Protein AF-H2XNU7-F1 (afdb_monomer)

Mean predicted aligned error: 15.2 Å

Foldseek 3Di:
DPPLQDDDADWDWDADPNDIDIKTDFQFAQAPVPRHGDGAQDWGWDDDPQFTWTWGIHDTPRDTHDTDTDCDPPRPFLWAQDPVVRDTHGAQDWDWDQPAQQAIWIWHQHPVSDIDIDHDDHDDDD

Secondary structure (DSSP, 8-state):
--GGG-----EEEEEETTEEEEEESSPPEE-TTT--EE-TT-EEEEEETTEEEEEEE--STT-EEEEEE---TT----EEEETTTTEEEETT-EEEEE-GGG-EEEEEE-TTS-EEEEEEE-----

Organism: Ciona intestinalis (NCBI:txid7719)

Structure (mmCIF, N/CA/C/O backbone):
data_AF-H2XNU7-F1
#
_entry.id   AF-H2XNU7-F1
#
loop_
_atom_site.group_PDB
_atom_site.id
_atom_site.type_symbol
_atom_site.label_atom_id
_atom_site.label_alt_id
_atom_site.label_comp_id
_atom_site.label_asym_id
_atom_site.label_entity_id
_atom_site.label_seq_id
_atom_site.pdbx_PDB_ins_code
_atom_site.Cartn_x
_atom_site.Cartn_y
_atom_site.Cartn_z
_atom_site.occupancy
_atom_site.B_iso_or_equiv
_atom_site.auth_seq_id
_atom_site.auth_comp_id
_atom_site.auth_asym_id
_atom_site.auth_atom_id
_atom_site.pdbx_PDB_model_num
ATOM 1 N N . MET A 1 1 ? 2.705 18.023 18.643 1.00 45.44 1 MET A N 1
ATOM 2 C CA . MET A 1 1 ? 1.863 16.867 18.277 1.00 45.44 1 MET A CA 1
ATOM 3 C C . MET A 1 1 ? 0.440 17.367 18.237 1.00 45.44 1 MET A C 1
ATOM 5 O O . MET A 1 1 ? 0.039 18.008 19.199 1.00 45.44 1 MET A O 1
ATOM 9 N N . ASP A 1 2 ? -0.265 17.163 17.129 1.00 46.12 2 ASP A N 1
ATOM 10 C CA . ASP A 1 2 ? -1.681 17.516 17.046 1.00 46.12 2 ASP A CA 1
ATOM 11 C C . ASP A 1 2 ? -2.490 16.471 17.842 1.00 46.12 2 ASP A C 1
ATOM 13 O O . ASP A 1 2 ? -2.428 15.280 17.505 1.00 46.12 2 ASP A O 1
ATOM 17 N N . PRO A 1 3 ? -3.187 16.860 18.926 1.00 48.56 3 PRO A N 1
ATOM 18 C CA . PRO A 1 3 ? -3.964 15.930 19.739 1.00 48.56 3 PRO A CA 1
ATOM 19 C C . PRO A 1 3 ? -5.119 15.277 18.965 1.00 48.56 3 PRO A C 1
ATOM 21 O O . PRO A 1 3 ? -5.592 14.229 19.392 1.00 48.56 3 PRO A O 1
ATOM 24 N N . ALA A 1 4 ? -5.535 15.819 17.813 1.00 56.78 4 ALA A N 1
ATOM 25 C CA . ALA A 1 4 ? -6.546 15.187 16.962 1.00 56.78 4 ALA A CA 1
ATOM 26 C C . ALA A 1 4 ? -6.034 13.912 16.254 1.00 56.78 4 ALA A C 1
ATOM 28 O O . ALA A 1 4 ? -6.824 13.028 15.921 1.00 56.78 4 ALA A O 1
ATOM 29 N N . LEU A 1 5 ? -4.712 13.778 16.074 1.00 62.06 5 LEU A N 1
ATOM 30 C CA . LEU A 1 5 ? -4.071 12.693 15.315 1.00 62.06 5 LEU A CA 1
ATOM 31 C C . LEU A 1 5 ? -3.433 11.606 16.190 1.00 62.06 5 LEU A C 1
ATOM 33 O O . LEU A 1 5 ? -2.822 10.671 15.668 1.00 62.06 5 LEU A O 1
ATOM 37 N N . THR A 1 6 ? -3.555 11.704 17.515 1.00 66.88 6 THR A N 1
ATOM 38 C CA . THR A 1 6 ? -2.923 10.761 18.449 1.00 66.88 6 THR A CA 1
ATOM 39 C C . THR A 1 6 ? -3.974 10.134 19.360 1.00 66.88 6 THR A C 1
ATOM 41 O O . THR A 1 6 ? -4.684 10.843 20.064 1.00 66.88 6 THR A O 1
ATOM 44 N N . ILE A 1 7 ? -4.051 8.801 19.383 1.00 74.31 7 ILE A N 1
ATOM 45 C CA . ILE A 1 7 ? -4.959 8.036 20.246 1.00 74.31 7 ILE A CA 1
ATOM 46 C C . ILE A 1 7 ? -4.195 6.952 21.013 1.00 74.31 7 ILE A C 1
ATOM 48 O O . ILE A 1 7 ? -3.315 6.287 20.466 1.00 74.31 7 ILE A O 1
ATOM 52 N N . ASN A 1 8 ? -4.572 6.762 22.278 1.00 75.38 8 ASN A N 1
ATOM 53 C CA . ASN A 1 8 ? -4.157 5.635 23.110 1.00 75.38 8 ASN A CA 1
ATOM 54 C C . ASN A 1 8 ? -5.242 4.549 23.087 1.00 75.38 8 ASN A C 1
ATOM 56 O O . ASN A 1 8 ? -6.426 4.870 23.014 1.00 75.38 8 ASN A O 1
ATOM 60 N N . GLY A 1 9 ? -4.858 3.277 23.190 1.00 75.94 9 GLY A N 1
ATOM 61 C CA . GLY A 1 9 ? -5.820 2.175 23.247 1.00 75.94 9 GLY A CA 1
ATOM 62 C C . GLY A 1 9 ? -5.307 0.951 23.994 1.00 75.94 9 GLY A C 1
ATOM 63 O O . GLY A 1 9 ? -4.135 0.855 24.363 1.00 75.94 9 GLY A O 1
ATOM 64 N N . THR A 1 10 ? -6.214 0.010 24.201 1.00 82.38 10 THR A N 1
ATOM 65 C CA . THR A 1 10 ? -6.010 -1.273 24.859 1.00 82.38 10 THR A CA 1
ATOM 66 C C . THR A 1 10 ? -5.383 -2.287 23.906 1.00 82.38 10 THR A C 1
ATOM 68 O O . THR A 1 10 ? -5.855 -2.553 22.793 1.00 82.38 10 THR A O 1
ATOM 71 N N . TYR A 1 11 ? -4.323 -2.929 24.382 1.00 83.19 11 TYR A N 1
ATOM 72 C CA . TYR A 1 11 ? -3.668 -4.037 23.707 1.00 83.19 11 TYR A CA 1
ATOM 73 C C . TYR A 1 11 ? -3.727 -5.298 24.569 1.00 83.19 11 TYR A C 1
A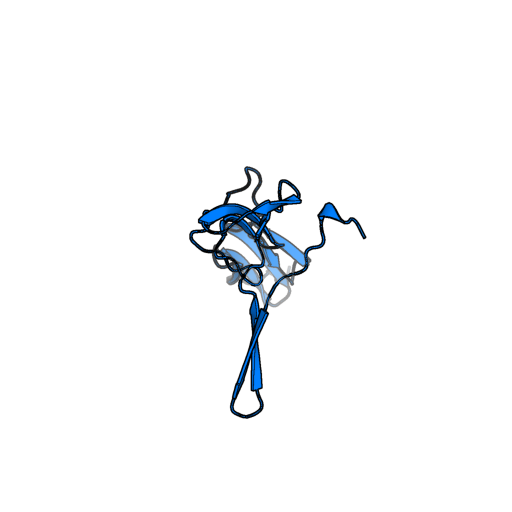TOM 75 O O . TYR A 1 11 ? -3.637 -5.244 25.791 1.00 83.19 11 TYR A O 1
ATOM 83 N N . SER A 1 12 ? -3.844 -6.451 23.918 1.00 83.62 12 SER A N 1
ATOM 84 C CA . SER A 1 12 ? -3.628 -7.757 24.535 1.00 83.62 12 SER A CA 1
ATOM 85 C C . SER A 1 12 ? -2.350 -8.354 23.976 1.00 83.62 12 SER A C 1
ATOM 87 O O . SER A 1 12 ? -2.186 -8.459 22.758 1.00 83.62 12 SER A O 1
ATOM 89 N N . CYS A 1 13 ? -1.434 -8.724 24.865 1.00 89.06 13 CYS A N 1
ATOM 90 C CA . CYS A 1 13 ? -0.195 -9.393 24.509 1.00 89.06 13 CYS A CA 1
ATOM 91 C C . CYS A 1 13 ? -0.203 -10.823 25.043 1.00 89.06 13 CYS A C 1
ATOM 93 O O . CYS A 1 13 ? -0.605 -11.073 26.175 1.00 89.06 13 CYS A O 1
ATOM 95 N N . SER A 1 14 ? 0.285 -11.752 24.232 1.00 90.88 14 SER A N 1
ATOM 96 C CA . SER A 1 14 ? 0.570 -13.128 24.639 1.00 90.88 14 SER A CA 1
ATOM 97 C C . SER A 1 14 ? 2.067 -13.392 24.510 1.00 90.88 14 SER A C 1
ATOM 99 O O . SER A 1 14 ? 2.713 -12.871 23.598 1.00 90.88 14 SER A O 1
ATOM 101 N N . CYS A 1 15 ? 2.622 -14.177 25.433 1.00 90.56 15 CYS A N 1
ATOM 102 C CA . CYS A 1 15 ? 4.011 -14.624 25.401 1.00 90.56 15 CYS A CA 1
ATOM 103 C C . CYS A 1 15 ? 4.033 -16.150 25.311 1.00 90.56 15 CYS A C 1
ATOM 105 O O . CYS A 1 15 ? 3.437 -16.829 26.145 1.00 90.56 15 CYS A O 1
ATOM 107 N N . SER A 1 16 ? 4.692 -16.693 24.290 1.00 92.25 16 SER A N 1
ATOM 108 C CA . SER A 1 16 ? 4.862 -18.137 24.123 1.00 92.25 16 SER A CA 1
ATOM 109 C C . SER A 1 16 ? 6.187 -18.422 23.422 1.00 92.25 16 SER A C 1
ATOM 111 O O . SER A 1 16 ? 6.535 -17.737 22.459 1.00 92.25 16 SER A O 1
ATOM 113 N N . GLY A 1 17 ? 6.963 -19.385 23.933 1.00 89.75 17 GLY A N 1
ATOM 114 C CA . GLY A 1 17 ? 8.271 -19.751 23.371 1.00 89.75 17 GLY A CA 1
ATOM 115 C C . GLY A 1 17 ? 9.290 -18.604 23.331 1.00 89.75 17 GLY A C 1
ATOM 116 O O . GLY A 1 17 ? 10.100 -18.545 22.414 1.00 89.75 17 GLY A O 1
ATOM 117 N N . GLY A 1 18 ? 9.210 -17.648 24.265 1.00 92.50 18 GLY A N 1
ATOM 118 C CA . GLY A 1 18 ? 10.064 -16.451 24.278 1.00 92.50 18 GLY A CA 1
ATOM 119 C C . GLY A 1 18 ? 9.673 -15.370 23.261 1.00 92.50 18 GLY A C 1
ATOM 120 O O . GLY A 1 18 ? 10.358 -14.356 23.159 1.00 92.50 18 GLY A O 1
ATOM 121 N N . MET A 1 19 ? 8.570 -15.545 22.524 1.00 83.69 19 MET A N 1
ATOM 122 C CA . MET A 1 19 ? 8.056 -14.550 21.584 1.00 83.69 19 MET A CA 1
ATOM 123 C C . MET A 1 19 ? 6.824 -13.846 22.158 1.00 83.69 19 MET A C 1
ATOM 125 O O . MET A 1 19 ? 5.842 -14.488 22.532 1.00 83.69 19 MET A O 1
ATOM 129 N N . MET A 1 20 ? 6.858 -12.511 22.171 1.00 91.88 20 MET A N 1
ATOM 130 C CA . MET A 1 20 ? 5.715 -11.672 22.528 1.00 91.88 20 MET A CA 1
ATOM 131 C C . MET A 1 20 ? 4.928 -11.278 21.273 1.00 91.88 20 MET A C 1
ATOM 133 O O . MET A 1 20 ? 5.494 -10.773 20.303 1.00 91.88 20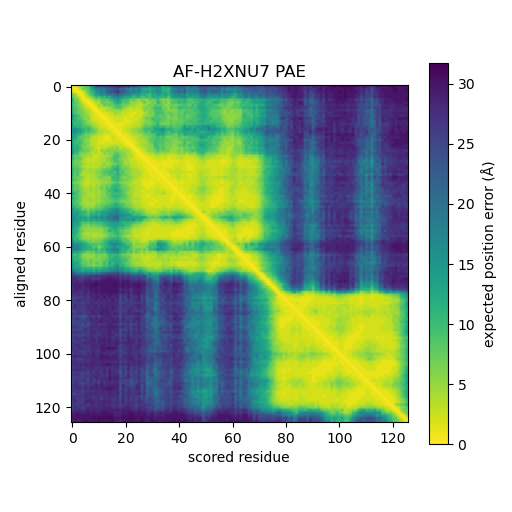 MET A O 1
ATOM 137 N N . ARG A 1 21 ? 3.606 -11.464 21.299 1.00 85.69 21 ARG A N 1
ATOM 138 C CA . ARG A 1 21 ? 2.680 -11.012 20.253 1.00 85.69 21 ARG A CA 1
ATOM 139 C C . ARG A 1 21 ? 1.594 -10.144 20.862 1.00 85.69 21 ARG A C 1
ATOM 141 O O . ARG A 1 21 ? 0.787 -10.641 21.641 1.00 85.69 21 ARG A O 1
ATOM 148 N N . CYS A 1 22 ? 1.556 -8.877 20.466 1.00 81.19 22 CYS A N 1
ATOM 149 C CA . CYS A 1 22 ? 0.548 -7.916 20.900 1.00 81.19 22 CYS A CA 1
ATOM 150 C C . CYS A 1 22 ? -0.465 -7.635 19.787 1.00 81.19 22 CYS A C 1
ATOM 152 O O . CYS A 1 22 ? -0.089 -7.413 18.636 1.00 81.19 22 CYS A O 1
ATOM 154 N N . SER A 1 23 ? -1.744 -7.611 20.147 1.00 79.12 23 SER A N 1
ATOM 155 C CA . SER A 1 23 ? -2.861 -7.212 19.294 1.00 79.12 23 SER A CA 1
ATOM 156 C C . SER A 1 23 ? -3.570 -6.031 19.943 1.00 79.12 23 SER A C 1
ATOM 158 O O . SER A 1 23 ? -3.945 -6.099 21.109 1.00 79.12 23 SER A O 1
ATOM 160 N N . ALA A 1 24 ? -3.751 -4.946 19.199 1.00 82.19 24 ALA A N 1
ATOM 161 C CA . ALA A 1 24 ? -4.601 -3.845 19.636 1.00 82.19 24 ALA A CA 1
ATOM 162 C C . ALA A 1 24 ? -6.070 -4.259 19.477 1.00 82.19 24 ALA A C 1
ATOM 164 O O . ALA A 1 24 ? -6.430 -4.784 18.425 1.00 82.19 24 ALA A O 1
ATOM 165 N N . ILE A 1 25 ? -6.888 -4.067 20.510 1.00 80.06 25 ILE A N 1
ATOM 166 C CA . ILE A 1 25 ? -8.264 -4.589 20.547 1.00 80.06 25 ILE A CA 1
ATOM 167 C C . ILE A 1 25 ? -9.276 -3.503 20.174 1.00 80.06 25 ILE A C 1
ATOM 169 O O . ILE A 1 25 ? -10.198 -3.737 19.398 1.00 80.06 25 ILE A O 1
ATOM 173 N N . ASP A 1 26 ? -9.098 -2.308 20.720 1.00 81.25 26 ASP A N 1
ATOM 174 C CA . ASP A 1 26 ? -10.055 -1.200 20.658 1.00 81.25 26 ASP A CA 1
ATOM 175 C C . ASP A 1 26 ? -9.584 -0.037 19.776 1.00 81.25 26 ASP A C 1
ATOM 177 O O . ASP A 1 26 ? -10.352 0.893 19.549 1.00 81.25 26 ASP A O 1
ATOM 181 N N . ILE A 1 27 ? -8.356 -0.091 19.247 1.00 85.31 27 ILE A N 1
ATOM 182 C CA . ILE A 1 27 ? -7.807 1.003 18.443 1.00 85.31 27 ILE A CA 1
ATOM 183 C C . ILE A 1 27 ? -8.607 1.134 17.129 1.00 85.31 27 ILE A C 1
ATOM 185 O O . ILE A 1 27 ? -8.627 0.170 16.344 1.00 85.31 27 ILE A O 1
ATOM 189 N N . PRO A 1 28 ? -9.245 2.297 16.878 1.00 85.94 28 PRO A N 1
ATOM 190 C CA . PRO A 1 28 ? -9.982 2.587 15.649 1.00 85.94 28 PRO A CA 1
ATOM 191 C C . PRO A 1 28 ? -9.045 2.731 14.440 1.00 85.94 28 PRO A C 1
ATOM 193 O O . PRO A 1 28 ? -7.824 2.838 14.584 1.00 85.94 28 PRO A O 1
ATOM 196 N N . CYS A 1 29 ? -9.604 2.725 13.229 1.00 87.19 29 CYS A N 1
ATOM 197 C CA . CYS A 1 29 ? -8.826 3.018 12.024 1.00 87.19 29 CYS A CA 1
ATOM 198 C C . CYS A 1 29 ? -8.777 4.535 11.783 1.00 87.19 29 CYS A C 1
ATOM 200 O O . CYS A 1 29 ? -9.700 5.246 12.162 1.00 87.19 29 CYS A O 1
ATOM 202 N N . CYS A 1 30 ? -7.700 5.034 11.176 1.00 86.88 30 CYS A N 1
ATOM 203 C CA . CYS A 1 30 ? -7.575 6.446 10.807 1.00 86.88 30 CYS A CA 1
ATOM 204 C C . CYS A 1 30 ? -7.949 6.612 9.335 1.00 86.88 30 CYS A C 1
ATOM 206 O O . CYS A 1 30 ? -7.328 5.977 8.478 1.00 86.88 30 CYS A O 1
ATOM 208 N N . ASP A 1 31 ? -8.952 7.438 9.058 1.00 87.50 31 ASP A N 1
ATOM 209 C CA . ASP A 1 31 ? -9.302 7.848 7.708 1.00 87.50 31 ASP A CA 1
ATOM 210 C C . ASP A 1 31 ? -8.289 8.884 7.208 1.00 87.50 31 ASP A C 1
ATOM 212 O O . ASP A 1 31 ? -8.174 9.986 7.740 1.00 87.50 31 ASP A O 1
ATOM 216 N N . THR A 1 32 ? -7.531 8.509 6.180 1.00 84.56 32 THR A N 1
ATOM 217 C CA . THR A 1 32 ? -6.477 9.363 5.614 1.00 84.56 32 THR A CA 1
ATOM 218 C C . THR A 1 32 ? -7.004 10.556 4.814 1.00 84.56 32 THR A C 1
ATOM 220 O O . THR A 1 32 ? -6.244 11.494 4.594 1.00 84.56 32 THR A O 1
ATOM 223 N N . 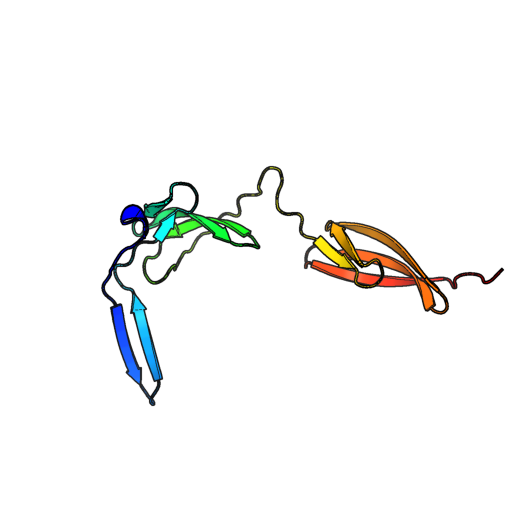GLU A 1 33 ? -8.270 10.546 4.385 1.00 82.12 33 GLU A N 1
ATOM 224 C CA . GLU A 1 33 ? -8.896 11.657 3.659 1.00 82.12 33 GLU A CA 1
ATOM 225 C C . GLU A 1 33 ? -9.358 12.753 4.625 1.00 82.12 33 GLU A C 1
ATOM 227 O O . GLU A 1 33 ? -9.090 13.933 4.405 1.00 82.12 33 GLU A O 1
ATOM 232 N N . THR A 1 34 ? -10.031 12.367 5.712 1.00 84.75 34 THR A N 1
ATOM 233 C CA . THR A 1 34 ? -10.629 13.321 6.663 1.00 84.75 34 THR A CA 1
ATOM 234 C C . THR A 1 34 ? -9.769 13.577 7.899 1.00 84.75 34 THR A C 1
ATOM 236 O O . THR A 1 34 ? -10.027 14.524 8.641 1.00 84.75 34 THR A O 1
ATOM 239 N N . GLY A 1 35 ? -8.770 12.728 8.154 1.00 84.12 35 GLY A N 1
ATOM 240 C CA . GLY A 1 35 ? -7.988 12.731 9.391 1.00 84.12 35 GLY A CA 1
ATOM 241 C C . GLY A 1 35 ? -8.780 12.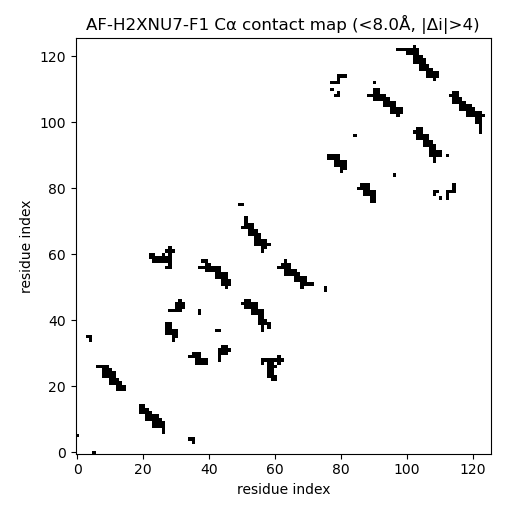268 10.619 1.00 84.12 35 GLY A C 1
ATOM 242 O O . GLY A 1 35 ? -8.324 12.474 11.743 1.00 84.12 35 GLY A O 1
ATOM 243 N N . GLN A 1 36 ? -9.969 11.682 10.435 1.00 85.81 36 GLN A N 1
ATOM 244 C CA . GLN A 1 36 ? -10.845 11.254 11.527 1.00 85.81 36 GLN A CA 1
ATOM 245 C C . GLN A 1 36 ? -10.678 9.772 11.869 1.00 85.81 36 GLN A C 1
ATOM 247 O O . GLN A 1 36 ? -10.302 8.941 11.042 1.00 85.81 36 GLN A O 1
ATOM 252 N N . TRP A 1 37 ? -11.006 9.425 13.112 1.00 87.69 37 TRP A N 1
ATOM 253 C CA . TRP A 1 37 ? -11.040 8.042 13.575 1.00 87.69 37 TRP A CA 1
ATOM 254 C C . TRP A 1 37 ? -12.371 7.387 13.212 1.00 87.69 37 TRP A C 1
ATOM 256 O O . TRP A 1 37 ? -13.429 7.914 13.546 1.00 87.69 37 TRP A O 1
ATOM 266 N N . VAL A 1 38 ? -12.307 6.211 12.593 1.00 89.06 38 VAL A N 1
ATOM 267 C CA . VAL A 1 38 ? -13.474 5.389 12.260 1.00 89.06 38 VAL A CA 1
ATOM 268 C C . VAL A 1 38 ? -13.511 4.112 13.097 1.00 89.06 38 VAL A C 1
ATOM 270 O O . VAL A 1 38 ? -12.489 3.498 13.429 1.00 89.06 38 VAL A O 1
ATOM 273 N N . ASN A 1 39 ? -14.717 3.693 13.445 1.00 88.88 39 ASN A N 1
ATOM 274 C CA . ASN A 1 39 ? -14.973 2.502 14.230 1.00 88.88 39 ASN A CA 1
ATOM 275 C C . ASN A 1 39 ? -14.974 1.230 13.380 1.00 88.88 39 ASN A C 1
ATOM 277 O O . ASN A 1 39 ? -14.769 1.236 12.169 1.00 88.88 39 ASN A O 1
ATOM 281 N N . ARG A 1 40 ? -15.157 0.095 14.058 1.00 88.00 40 ARG A N 1
ATOM 282 C CA . ARG A 1 40 ? -15.268 -1.208 13.405 1.00 88.00 40 ARG A CA 1
ATOM 283 C C . ARG A 1 40 ? -16.407 -1.190 12.386 1.00 88.00 40 ARG A C 1
ATOM 285 O O . ARG A 1 40 ? -17.446 -0.596 12.645 1.00 88.00 40 ARG A O 1
ATOM 292 N N . ASP A 1 41 ? -16.193 -1.874 11.272 1.00 89.81 41 ASP A N 1
ATOM 293 C CA . ASP A 1 41 ? -17.143 -2.078 10.179 1.00 89.81 41 ASP A CA 1
ATOM 294 C C . ASP A 1 41 ? -17.518 -0.797 9.406 1.00 89.81 41 ASP A C 1
ATOM 296 O O . ASP A 1 41 ? -18.214 -0.856 8.390 1.00 89.81 41 ASP A O 1
ATOM 300 N N . GLU A 1 42 ? -16.968 0.355 9.799 1.00 91.06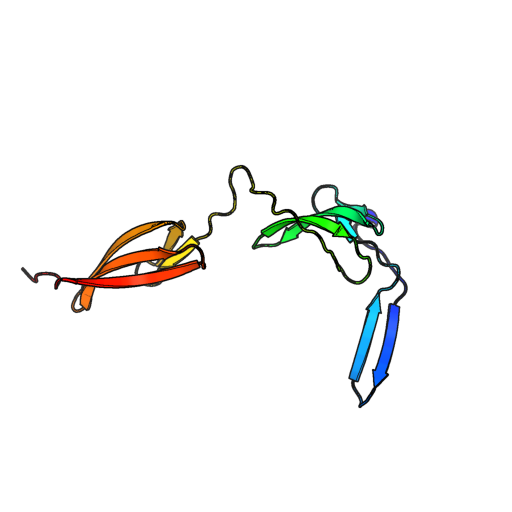 42 GLU A N 1
ATOM 301 C CA . GLU A 1 42 ? -17.075 1.598 9.047 1.00 91.06 42 GLU A CA 1
ATOM 302 C C . GLU A 1 42 ? -16.088 1.621 7.877 1.00 91.06 42 GLU A C 1
ATOM 304 O O . GLU A 1 42 ? -14.996 1.035 7.907 1.00 91.06 42 GLU A O 1
ATOM 309 N N . LYS A 1 43 ? -16.498 2.305 6.807 1.00 90.81 43 LYS A N 1
ATOM 310 C CA . LYS A 1 43 ? -15.670 2.495 5.618 1.00 90.81 43 LYS A CA 1
ATOM 311 C C . LYS A 1 43 ? -14.773 3.705 5.809 1.00 90.81 43 LYS A C 1
ATOM 313 O O . LYS A 1 43 ? -15.267 4.758 6.189 1.00 90.81 43 LYS A O 1
ATOM 318 N N . PHE A 1 44 ? -13.507 3.569 5.440 1.00 90.25 44 PHE A N 1
ATOM 319 C CA . PHE A 1 44 ? -12.533 4.650 5.529 1.00 90.25 44 PHE A CA 1
ATOM 320 C C . PHE A 1 44 ? -11.535 4.620 4.384 1.00 90.25 44 PHE A C 1
ATOM 322 O O . PHE A 1 44 ? -11.355 3.587 3.723 1.00 90.25 44 PHE A O 1
ATOM 329 N N . PHE A 1 45 ? -10.894 5.760 4.148 1.00 89.00 45 PHE A N 1
ATOM 330 C CA . PHE A 1 45 ? -9.846 5.872 3.148 1.00 89.00 45 PHE A CA 1
ATOM 331 C C . PHE A 1 45 ? -8.493 5.463 3.707 1.00 89.00 45 PHE A C 1
ATOM 333 O O . PHE A 1 45 ? -8.007 6.003 4.704 1.00 89.00 45 PHE A O 1
ATOM 340 N N . VAL A 1 46 ? -7.853 4.540 2.993 1.00 86.00 46 VAL A N 1
ATOM 341 C CA . VAL A 1 46 ? -6.458 4.167 3.194 1.00 86.00 46 VAL A CA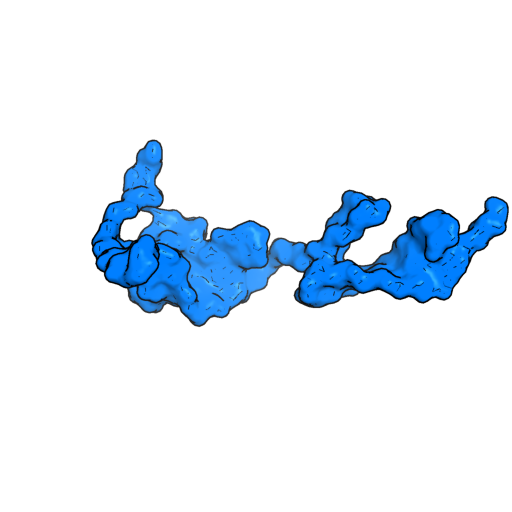 1
ATOM 342 C C . VAL A 1 46 ? -5.654 4.688 2.017 1.00 86.00 46 VAL A C 1
ATOM 344 O O . VAL A 1 46 ? -5.934 4.360 0.860 1.00 86.00 46 VAL A O 1
ATOM 347 N N . MET A 1 47 ? -4.617 5.457 2.327 1.00 81.38 47 MET A N 1
ATOM 348 C CA . MET A 1 47 ? -3.625 5.902 1.366 1.00 81.38 47 MET A CA 1
ATOM 349 C C . MET A 1 47 ? -2.252 5.386 1.784 1.00 81.38 47 MET A C 1
ATOM 351 O O . MET A 1 47 ? -1.798 5.603 2.906 1.00 81.38 47 MET A O 1
ATOM 355 N N . SER A 1 48 ? -1.589 4.689 0.869 1.00 70.38 48 SER A N 1
ATOM 356 C CA . SER A 1 48 ? -0.176 4.347 0.972 1.00 70.38 48 SER A CA 1
ATOM 357 C C . SER A 1 48 ? 0.550 4.789 -0.294 1.00 70.38 48 SER A C 1
ATOM 359 O O . SER A 1 48 ? -0.075 5.126 -1.299 1.00 70.38 48 SER A O 1
ATOM 361 N N . ASN A 1 49 ? 1.879 4.717 -0.273 1.00 67.50 49 ASN A N 1
ATOM 362 C CA . ASN A 1 49 ? 2.715 5.075 -1.420 1.00 67.50 49 ASN A CA 1
ATOM 363 C C . ASN A 1 49 ? 2.410 4.271 -2.693 1.00 67.50 49 ASN A C 1
ATOM 365 O O . ASN A 1 49 ? 2.855 4.672 -3.758 1.00 67.50 49 ASN A O 1
ATOM 369 N N . SER A 1 50 ? 1.729 3.128 -2.591 1.00 63.84 50 SER A N 1
ATOM 370 C CA . SER A 1 50 ? 1.476 2.223 -3.717 1.00 63.84 50 SER A CA 1
ATOM 371 C C . SER A 1 50 ? -0.002 1.943 -3.977 1.00 63.84 50 SER A C 1
ATOM 373 O O . SER A 1 50 ? -0.314 1.275 -4.962 1.00 63.84 50 SER A O 1
ATOM 375 N N . PHE A 1 51 ? -0.918 2.416 -3.125 1.00 74.25 51 PHE A N 1
ATOM 376 C CA . PHE A 1 51 ? -2.349 2.226 -3.347 1.00 74.25 51 PHE A CA 1
ATOM 377 C C . PHE A 1 51 ? -3.202 3.258 -2.605 1.00 74.25 51 PHE A C 1
ATOM 379 O O . PHE A 1 51 ? -2.892 3.661 -1.482 1.00 74.25 51 PHE A O 1
ATOM 386 N N . SER A 1 52 ? -4.335 3.597 -3.214 1.00 80.81 52 SER A N 1
ATOM 387 C CA . SER A 1 52 ? -5.448 4.289 -2.567 1.00 80.81 52 SER A CA 1
ATOM 388 C C . SER A 1 52 ? -6.681 3.398 -2.647 1.00 80.81 52 SER A C 1
ATOM 390 O O . SER A 1 52 ? -7.017 2.872 -3.711 1.00 80.81 52 SER A O 1
ATOM 392 N N . ALA A 1 53 ? -7.342 3.177 -1.517 1.00 86.50 53 ALA A N 1
ATOM 393 C CA . ALA A 1 53 ? -8.518 2.322 -1.459 1.00 86.50 53 ALA A CA 1
ATOM 394 C C . ALA A 1 53 ? -9.487 2.777 -0.372 1.00 86.50 53 ALA A C 1
ATOM 396 O O . ALA A 1 53 ? -9.086 3.341 0.646 1.00 86.50 53 ALA A O 1
ATOM 397 N N . LYS A 1 54 ? -10.766 2.458 -0.577 1.00 90.00 54 LYS A N 1
ATOM 398 C CA . LYS A 1 54 ? -11.783 2.528 0.468 1.00 90.00 54 LYS A CA 1
ATOM 399 C C . LYS A 1 54 ? -11.941 1.143 1.074 1.00 90.00 54 LYS A C 1
ATOM 401 O O . LYS A 1 54 ? -12.336 0.212 0.375 1.00 90.00 54 LYS A O 1
ATOM 406 N N . CYS A 1 55 ? -11.612 1.000 2.349 1.00 90.69 55 CYS A N 1
ATOM 407 C CA . CYS A 1 55 ? -11.619 -0.280 3.052 1.00 90.69 55 CYS A CA 1
ATOM 408 C C . CYS A 1 55 ? -12.608 -0.262 4.218 1.00 90.69 55 CYS A C 1
ATOM 410 O O . CYS A 1 55 ? -13.041 0.799 4.658 1.00 90.69 55 CYS A O 1
ATOM 412 N N . VAL A 1 56 ? -12.952 -1.442 4.730 1.00 91.88 56 VAL A N 1
ATOM 413 C CA . VAL A 1 56 ? -13.760 -1.622 5.942 1.00 91.88 56 VAL A CA 1
ATOM 414 C C . VAL A 1 56 ? -12.832 -1.843 7.134 1.00 91.88 56 VAL A C 1
ATOM 416 O O . VAL A 1 56 ? -11.987 -2.747 7.103 1.00 91.88 56 VAL A O 1
ATOM 419 N N . CYS A 1 57 ? -12.977 -1.025 8.175 1.00 90.00 57 CYS A N 1
ATOM 420 C CA . CYS A 1 57 ? -12.161 -1.098 9.383 1.00 90.00 57 CYS A CA 1
ATOM 421 C C . CYS A 1 57 ? -12.467 -2.365 10.190 1.00 90.00 57 CYS A C 1
ATOM 423 O O . CYS A 1 57 ? -13.617 -2.642 10.513 1.00 90.00 57 CYS A O 1
ATOM 425 N N . GLN A 1 58 ? -11.437 -3.120 10.574 1.00 88.62 58 GLN A N 1
ATOM 426 C CA . GLN A 1 58 ? -11.592 -4.317 11.416 1.00 88.62 58 GLN A CA 1
ATOM 427 C C . GLN A 1 58 ? -11.166 -4.087 12.874 1.00 88.62 58 GLN A C 1
ATOM 429 O O . GLN A 1 58 ? -11.235 -5.013 13.680 1.00 88.62 58 GLN A O 1
ATOM 434 N N . ARG A 1 59 ? -10.775 -2.847 13.219 1.00 78.75 59 ARG A N 1
ATOM 435 C CA . ARG A 1 59 ? -10.081 -2.464 14.462 1.00 78.75 59 ARG A CA 1
ATOM 436 C C . ARG A 1 59 ? -8.770 -3.223 14.686 1.00 78.75 59 ARG A C 1
ATOM 438 O O . ARG A 1 59 ? -8.492 -4.266 14.099 1.00 78.75 59 ARG A O 1
ATOM 445 N N . GLY A 1 60 ? -7.939 -2.660 15.556 1.00 66.94 60 GLY A N 1
ATOM 446 C CA . GLY A 1 60 ? -6.653 -3.233 15.918 1.00 66.94 60 GLY A CA 1
ATOM 447 C C . GLY A 1 60 ? -5.575 -2.942 14.883 1.00 66.94 60 GLY A C 1
ATOM 448 O O . GLY A 1 60 ? -5.677 -3.348 13.736 1.00 66.94 60 GLY A O 1
ATOM 449 N N . ARG A 1 61 ? -4.539 -2.206 15.296 1.00 68.75 61 ARG A N 1
ATOM 450 C CA . ARG A 1 61 ? -3.307 -1.873 14.556 1.00 68.75 61 ARG A CA 1
ATOM 451 C C . ARG A 1 61 ? -3.458 -1.862 13.023 1.00 68.75 61 ARG A C 1
ATOM 453 O O . ARG A 1 61 ? -2.781 -2.611 12.327 1.00 68.75 61 ARG A O 1
ATOM 460 N N . GLN A 1 62 ? -4.354 -1.003 12.529 1.00 64.44 62 GLN A N 1
ATOM 461 C CA . GLN A 1 62 ? -4.603 -0.786 11.098 1.00 64.44 62 GLN A CA 1
ATOM 462 C C . GLN A 1 62 ? -5.050 -2.037 10.321 1.00 64.44 62 GLN A C 1
ATOM 464 O O . GLN A 1 62 ? -4.756 -2.172 9.136 1.00 64.44 62 GLN A O 1
ATOM 469 N N . ARG A 1 63 ? -5.774 -2.965 10.953 1.00 80.06 63 ARG A N 1
ATOM 470 C CA . ARG A 1 63 ? -6.429 -4.057 10.233 1.00 80.06 63 ARG A CA 1
ATOM 471 C C . ARG A 1 63 ? -7.649 -3.536 9.491 1.00 80.06 63 ARG A C 1
ATOM 473 O O . ARG A 1 63 ? -8.535 -2.900 10.064 1.00 80.06 63 ARG A O 1
ATOM 480 N N . TYR A 1 64 ? -7.708 -3.871 8.214 1.00 87.00 64 TYR A N 1
ATOM 481 C CA . TYR A 1 64 ? -8.821 -3.558 7.339 1.00 87.00 64 TYR A CA 1
ATOM 482 C C . TYR A 1 64 ? -9.073 -4.706 6.365 1.00 87.00 64 TYR A C 1
ATOM 484 O O . TYR A 1 64 ? -8.233 -5.582 6.162 1.00 87.00 64 TYR A O 1
ATOM 492 N N . SER A 1 65 ? -10.269 -4.716 5.794 1.00 86.31 65 SER A N 1
ATOM 493 C CA . SER A 1 65 ? -10.774 -5.764 4.905 1.00 86.31 65 SER A CA 1
ATOM 494 C C . SER A 1 65 ? -11.641 -5.146 3.812 1.00 86.31 65 SER A C 1
ATOM 496 O O . SER A 1 65 ? -11.940 -3.954 3.875 1.00 86.31 65 SER A O 1
ATOM 498 N N . HIS A 1 66 ? -12.056 -5.950 2.829 1.00 87.81 66 HIS A N 1
ATOM 499 C CA . HIS A 1 66 ? -13.012 -5.534 1.794 1.00 87.81 66 HIS A CA 1
ATOM 500 C C . HIS A 1 66 ? -12.643 -4.191 1.138 1.00 87.81 66 HIS A C 1
ATOM 502 O O . HIS A 1 66 ? -13.462 -3.280 1.038 1.00 87.81 66 HIS A O 1
ATOM 508 N N . CYS A 1 67 ? -11.377 -4.065 0.737 1.00 86.25 67 CYS A N 1
ATOM 509 C CA . CYS A 1 67 ? -10.867 -2.868 0.086 1.00 86.25 67 CYS A CA 1
ATOM 510 C C . CYS A 1 67 ? -11.322 -2.795 -1.366 1.00 86.25 67 CYS A C 1
ATOM 512 O O . CYS A 1 67 ? -11.100 -3.723 -2.143 1.00 86.25 67 CYS A O 1
ATOM 514 N N . ILE A 1 68 ? -11.894 -1.656 -1.729 1.00 84.12 68 ILE A N 1
ATOM 515 C CA . ILE A 1 68 ? -12.179 -1.285 -3.107 1.00 84.12 68 ILE A CA 1
ATOM 516 C C . ILE A 1 68 ? -11.109 -0.279 -3.502 1.00 84.12 68 ILE A C 1
ATOM 518 O O . ILE A 1 68 ? -11.059 0.824 -2.951 1.00 84.12 68 ILE A O 1
ATOM 522 N N . SER A 1 69 ? -10.226 -0.675 -4.419 1.00 79.31 69 SER A N 1
ATOM 523 C CA . SER A 1 69 ? -9.248 0.239 -5.000 1.00 79.31 69 SER A CA 1
ATOM 524 C C . SER A 1 69 ? -9.986 1.407 -5.625 1.00 79.31 69 SER A C 1
ATOM 526 O O . SER A 1 69 ? -10.847 1.229 -6.486 1.00 79.31 69 SER A O 1
ATOM 528 N N . LEU A 1 70 ? -9.651 2.601 -5.163 1.00 71.31 70 LEU A N 1
ATOM 529 C CA . LEU A 1 70 ? -10.102 3.806 -5.814 1.00 71.31 70 LEU A CA 1
ATOM 530 C C . LEU A 1 70 ? -9.077 4.052 -6.900 1.00 71.31 70 LEU A C 1
ATOM 532 O O . LEU A 1 70 ? -7.969 4.518 -6.627 1.00 71.31 70 LEU A O 1
ATOM 536 N N . GLU A 1 71 ? -9.427 3.657 -8.122 1.00 57.75 71 GLU A N 1
ATOM 537 C CA . GLU A 1 71 ? -8.756 4.191 -9.294 1.00 57.75 71 GLU A CA 1
ATOM 538 C C . GLU A 1 71 ? -8.842 5.708 -9.162 1.00 57.75 71 GLU A C 1
ATOM 540 O O . GLU A 1 71 ? -9.909 6.309 -9.284 1.00 57.75 71 GLU A O 1
ATOM 545 N N . THR A 1 72 ? -7.730 6.340 -8.795 1.00 46.84 72 THR A N 1
ATOM 546 C CA . THR A 1 72 ? -7.660 7.790 -8.845 1.00 46.84 72 THR A CA 1
ATOM 547 C C . THR A 1 72 ? -7.966 8.153 -10.304 1.00 46.84 72 THR A C 1
ATOM 549 O O . THR A 1 72 ? -7.385 7.528 -11.196 1.00 46.84 72 THR A O 1
ATOM 552 N N . PRO A 1 73 ? -8.785 9.175 -10.605 1.00 38.28 73 PRO A N 1
ATOM 553 C CA . PRO A 1 73 ? -8.936 9.706 -11.968 1.00 38.28 73 PRO A CA 1
ATOM 554 C C . PRO A 1 73 ? -7.631 10.267 -12.586 1.00 38.28 73 PRO A C 1
ATOM 556 O O . PRO A 1 73 ? -7.646 10.895 -13.637 1.00 38.28 73 PRO A O 1
ATOM 559 N N . GLY A 1 74 ? -6.491 10.021 -11.940 1.00 42.22 74 GLY A N 1
ATOM 560 C CA . GLY A 1 74 ? -5.123 10.167 -12.422 1.00 42.22 74 GLY A CA 1
ATOM 561 C C . GLY A 1 74 ? -4.206 9.194 -11.672 1.00 42.22 74 GLY A C 1
ATOM 562 O O . GLY A 1 74 ? -3.188 9.615 -11.130 1.00 42.22 74 GLY A O 1
ATOM 563 N N . GLY A 1 75 ? -4.640 7.929 -11.547 1.00 41.06 75 GLY A N 1
ATOM 564 C CA . GLY A 1 75 ? -4.029 6.876 -10.732 1.00 41.06 75 GLY A CA 1
ATOM 565 C C . GLY A 1 75 ? -2.526 6.852 -10.884 1.00 41.06 75 GLY A C 1
ATOM 566 O O . GLY A 1 75 ? -2.035 6.969 -12.005 1.00 41.06 75 GLY A O 1
ATOM 567 N N . GLN A 1 76 ? -1.803 6.722 -9.766 1.00 46.84 76 GLN A N 1
ATOM 568 C CA . GLN A 1 76 ? -0.366 6.490 -9.808 1.00 46.84 76 GLN A CA 1
ATOM 569 C C . GLN A 1 76 ? -0.107 5.356 -10.788 1.00 46.84 76 GLN A C 1
ATOM 571 O O . GLN A 1 76 ? -0.448 4.195 -10.560 1.00 46.84 76 GLN A O 1
ATOM 576 N N . GLN A 1 77 ? 0.403 5.776 -11.937 1.00 56.38 77 GLN A N 1
ATOM 577 C CA . GLN A 1 77 ? 0.635 4.949 -13.090 1.00 56.38 77 GLN A CA 1
ATOM 578 C C . GLN A 1 77 ? 1.543 3.838 -12.594 1.00 56.38 77 GLN A C 1
ATOM 580 O O . GLN A 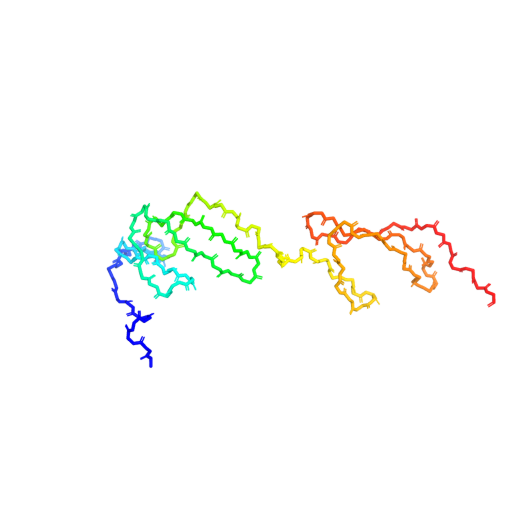1 77 ? 2.625 4.109 -12.069 1.00 56.38 77 GLN A O 1
ATOM 585 N N . GLY A 1 78 ? 1.092 2.587 -12.692 1.00 63.94 78 GLY A N 1
ATOM 586 C CA . GLY A 1 78 ? 2.011 1.474 -12.560 1.00 63.94 78 GLY A CA 1
ATOM 587 C C . GLY A 1 78 ? 3.144 1.761 -13.532 1.00 63.94 78 GLY A C 1
ATOM 588 O O . GLY A 1 78 ? 2.905 1.861 -14.733 1.00 63.94 78 GLY A O 1
ATOM 589 N N . ARG A 1 79 ? 4.342 2.025 -13.017 1.00 80.25 79 ARG A N 1
ATOM 590 C CA . ARG A 1 79 ? 5.498 2.358 -13.838 1.00 80.25 79 ARG A CA 1
ATOM 591 C C . ARG A 1 79 ? 6.585 1.341 -13.576 1.00 80.25 79 ARG A C 1
ATOM 593 O O . ARG A 1 79 ? 6.910 1.049 -12.428 1.00 80.25 79 ARG A O 1
ATOM 600 N N . CYS A 1 80 ? 7.162 0.811 -14.641 1.00 85.19 80 CYS A N 1
ATOM 601 C CA . CYS A 1 80 ? 8.379 0.026 -14.540 1.00 85.19 80 CYS A CA 1
ATOM 602 C C . CYS A 1 80 ? 9.578 0.973 -14.537 1.00 85.19 80 CYS A C 1
ATOM 604 O O . CYS A 1 80 ? 9.570 1.992 -15.229 1.00 85.19 80 CYS A O 1
ATOM 606 N N . TYR A 1 81 ? 10.627 0.622 -13.800 1.00 85.56 81 TYR A N 1
ATOM 607 C CA . TYR A 1 81 ? 11.896 1.333 -13.884 1.00 85.56 81 TYR A CA 1
ATOM 608 C C . TYR A 1 81 ? 12.794 0.694 -14.952 1.00 85.56 81 TYR A C 1
ATOM 610 O O . TYR A 1 81 ? 13.126 -0.490 -14.878 1.00 85.56 81 TYR A O 1
ATOM 618 N N . ASP A 1 82 ? 13.177 1.482 -15.953 1.00 89.56 82 ASP A N 1
ATOM 619 C CA . ASP A 1 82 ? 14.176 1.133 -16.959 1.00 89.56 82 ASP A CA 1
ATOM 620 C C . ASP A 1 82 ? 15.541 1.660 -16.510 1.00 89.56 82 ASP A C 1
ATOM 622 O O . ASP A 1 82 ? 15.866 2.833 -16.694 1.00 89.56 82 ASP A O 1
ATOM 626 N N . SER A 1 83 ? 16.356 0.776 -15.933 1.00 84.25 83 SER A N 1
ATOM 627 C CA . SER A 1 83 ? 17.684 1.117 -15.410 1.00 84.25 83 SER A CA 1
ATOM 628 C C . SER A 1 83 ? 18.697 1.513 -16.484 1.00 84.25 83 SER A C 1
ATOM 630 O O . SER A 1 83 ? 19.719 2.111 -16.166 1.00 84.25 83 SER A O 1
ATOM 632 N N . ARG A 1 84 ? 18.445 1.180 -17.755 1.00 85.75 84 ARG A N 1
ATOM 633 C CA . ARG A 1 84 ? 19.339 1.515 -18.871 1.00 85.75 84 ARG A CA 1
ATOM 634 C C . ARG A 1 84 ? 19.044 2.903 -19.429 1.00 85.75 84 ARG A C 1
ATOM 636 O O . ARG A 1 84 ? 19.977 3.625 -19.752 1.00 85.75 84 ARG A O 1
ATOM 643 N N . GLY A 1 85 ? 17.766 3.261 -19.532 1.00 84.12 85 GLY A N 1
ATOM 644 C CA . GLY A 1 85 ? 17.320 4.603 -19.917 1.00 84.12 85 GLY A CA 1
ATOM 645 C C . GLY A 1 85 ? 17.188 5.577 -18.744 1.00 84.12 85 GLY A C 1
ATOM 646 O O . GLY A 1 85 ? 16.790 6.717 -18.961 1.00 84.12 85 GLY A O 1
ATOM 647 N N . SER A 1 86 ? 17.464 5.123 -17.515 1.00 86.25 86 SER A N 1
ATOM 648 C CA . SER A 1 86 ? 17.300 5.874 -16.263 1.00 86.25 86 SER A CA 1
ATOM 649 C C . SER A 1 86 ? 15.933 6.555 -16.137 1.00 86.25 86 SER A C 1
ATOM 651 O O . SER A 1 86 ? 15.831 7.690 -15.676 1.00 86.25 86 SER A O 1
ATOM 653 N N . ARG A 1 87 ? 14.865 5.867 -16.559 1.00 83.38 87 ARG A N 1
ATOM 654 C CA . ARG A 1 87 ? 13.514 6.440 -16.644 1.00 83.38 87 ARG A CA 1
ATOM 655 C C . ARG A 1 87 ? 12.443 5.495 -16.125 1.00 83.38 87 ARG A C 1
ATOM 657 O O . ARG A 1 87 ? 12.604 4.277 -16.131 1.00 83.38 87 ARG A O 1
ATOM 664 N N . HIS A 1 88 ? 11.321 6.076 -15.727 1.00 85.62 88 HIS A N 1
ATOM 665 C CA . HIS A 1 88 ? 10.102 5.332 -15.442 1.00 85.62 88 HIS A CA 1
ATOM 666 C C . HIS A 1 88 ? 9.240 5.260 -16.706 1.00 85.62 88 HIS A C 1
ATOM 668 O O . HIS A 1 88 ? 9.150 6.239 -17.445 1.00 85.62 88 HIS A O 1
ATOM 674 N N . VAL A 1 89 ? 8.631 4.104 -16.959 1.00 86.25 89 VAL A N 1
ATOM 675 C CA . VAL A 1 89 ? 7.776 3.854 -18.128 1.00 86.25 89 VAL A CA 1
ATOM 676 C C . VAL A 1 89 ? 6.423 3.329 -17.686 1.00 86.25 89 VAL A C 1
ATOM 678 O O . VAL A 1 89 ? 6.362 2.454 -16.826 1.00 86.25 89 VAL A O 1
ATOM 681 N N . ASP A 1 90 ? 5.349 3.836 -18.279 1.00 86.12 90 ASP A N 1
ATOM 682 C CA . ASP A 1 90 ? 3.994 3.457 -17.886 1.00 86.12 90 ASP A CA 1
ATOM 683 C C . ASP A 1 90 ? 3.678 2.008 -18.278 1.00 86.12 90 ASP A C 1
ATOM 685 O O . ASP A 1 90 ? 4.115 1.507 -19.320 1.00 86.12 90 ASP A O 1
ATOM 689 N N . VAL A 1 91 ? 2.892 1.321 -17.451 1.00 84.75 91 VAL A N 1
ATOM 690 C CA . VAL A 1 91 ? 2.345 -0.009 -17.742 1.00 84.75 91 VAL A CA 1
ATOM 691 C C . VAL A 1 91 ? 1.632 -0.005 -19.093 1.00 84.75 91 VAL A C 1
ATOM 693 O O . VAL A 1 91 ? 0.850 0.884 -19.408 1.00 84.75 91 VAL A O 1
ATOM 696 N N . GLY A 1 92 ? 1.899 -1.032 -19.898 1.00 84.00 92 GLY A N 1
ATOM 697 C CA . GLY A 1 92 ? 1.398 -1.164 -21.265 1.00 84.00 92 GLY A CA 1
ATOM 698 C C . GLY A 1 92 ? 2.278 -0.491 -22.318 1.00 84.00 92 GLY A C 1
ATOM 699 O O . GLY A 1 92 ? 2.134 -0.802 -23.500 1.00 84.00 92 GLY A O 1
ATOM 700 N N . SER A 1 93 ? 3.227 0.361 -21.917 1.00 87.56 93 SER A N 1
ATOM 701 C CA . SER A 1 93 ? 4.167 0.983 -22.851 1.00 87.56 93 SER A CA 1
ATOM 702 C C . SER A 1 93 ? 5.081 -0.057 -23.490 1.00 87.56 93 SER A C 1
ATOM 704 O O . SER A 1 93 ? 5.614 -0.943 -22.812 1.00 87.56 93 SER A O 1
ATOM 706 N N . ASN A 1 94 ? 5.302 0.108 -24.794 1.00 93.69 94 ASN A N 1
ATOM 707 C CA . ASN A 1 94 ? 6.265 -0.648 -25.585 1.00 93.69 94 ASN A CA 1
ATOM 708 C C . ASN A 1 94 ? 7.280 0.328 -26.177 1.00 93.69 94 ASN A C 1
ATOM 710 O O . ASN A 1 94 ? 6.893 1.349 -26.741 1.00 93.69 94 ASN A O 1
ATOM 714 N N . PHE A 1 95 ? 8.569 0.028 -26.062 1.00 93.75 95 PHE A N 1
ATOM 715 C CA . PHE A 1 95 ? 9.621 0.871 -26.628 1.00 93.75 95 PHE A CA 1
ATOM 716 C C . PHE A 1 95 ? 10.816 0.042 -27.079 1.00 93.75 95 PHE A C 1
ATOM 718 O O . PHE A 1 95 ? 11.041 -1.068 -26.596 1.00 93.75 95 PHE A O 1
ATOM 725 N N . GLN A 1 96 ? 11.598 0.594 -28.003 1.00 94.31 96 GLN A N 1
ATOM 726 C CA . GLN A 1 96 ? 12.893 0.036 -28.365 1.00 94.31 96 GLN A CA 1
ATOM 727 C C . GLN A 1 96 ? 14.008 0.711 -27.572 1.00 94.31 96 GLN A C 1
ATOM 729 O O . GLN A 1 96 ? 13.944 1.900 -27.260 1.00 94.31 96 GLN A O 1
ATOM 734 N N . GLN A 1 97 ? 15.027 -0.068 -27.237 1.00 92.56 97 GLN A N 1
ATOM 735 C CA . GLN A 1 97 ? 16.212 0.385 -26.535 1.00 92.56 97 GLN A CA 1
ATOM 736 C C . GLN A 1 97 ? 17.446 -0.150 -27.252 1.00 92.56 97 GLN A C 1
ATOM 738 O O . GLN A 1 97 ? 17.671 -1.362 -27.284 1.00 92.56 97 GLN A O 1
ATOM 743 N N . ASP A 1 98 ? 18.248 0.755 -27.805 1.00 90.50 98 ASP A N 1
ATOM 744 C CA . ASP A 1 98 ? 19.587 0.424 -28.277 1.00 90.50 98 ASP A CA 1
ATOM 745 C C . ASP A 1 98 ? 20.511 0.248 -27.065 1.00 90.50 98 ASP A C 1
ATOM 747 O O . ASP A 1 98 ? 20.600 1.113 -26.191 1.00 90.50 98 ASP A O 1
ATOM 751 N N . ARG A 1 99 ? 21.154 -0.916 -26.973 1.00 89.81 99 ARG A N 1
ATOM 752 C CA . ARG A 1 99 ? 22.077 -1.275 -25.892 1.00 89.81 99 ARG A CA 1
ATOM 753 C C . ARG A 1 99 ? 23.526 -1.339 -26.378 1.00 89.81 99 ARG A C 1
ATOM 755 O O . ARG A 1 99 ? 24.324 -2.105 -25.824 1.00 89.81 99 ARG A O 1
ATOM 762 N N . GLY A 1 100 ? 23.867 -0.565 -27.409 1.00 86.81 100 GLY A N 1
ATOM 763 C CA . GLY A 1 100 ? 25.195 -0.533 -28.016 1.00 86.81 100 GLY A CA 1
ATOM 764 C C . GLY A 1 100 ? 25.539 -1.902 -28.590 1.00 86.81 100 GLY A C 1
ATOM 765 O O . GLY A 1 100 ? 24.706 -2.519 -29.241 1.00 86.81 100 GLY A O 1
ATOM 766 N N . TYR A 1 101 ? 26.713 -2.447 -28.267 1.00 85.69 101 TYR A N 1
ATOM 767 C CA . TYR A 1 101 ? 27.168 -3.771 -28.731 1.00 85.69 101 TYR A CA 1
ATOM 768 C C . TYR A 1 101 ? 26.200 -4.938 -28.454 1.00 85.69 101 TYR A C 1
ATOM 770 O O . TYR A 1 101 ? 26.327 -5.999 -29.058 1.00 85.69 101 TYR A O 1
ATOM 778 N N . ARG A 1 102 ? 25.227 -4.775 -27.546 1.00 86.00 102 ARG A N 1
ATOM 779 C CA . ARG A 1 102 ? 24.196 -5.789 -27.258 1.00 86.00 102 ARG A CA 1
ATOM 780 C C . ARG A 1 102 ? 22.981 -5.724 -28.192 1.00 86.00 102 ARG A C 1
ATOM 782 O O . ARG A 1 102 ? 22.052 -6.513 -28.013 1.00 86.00 102 ARG A O 1
ATOM 789 N N . GLY A 1 103 ? 22.972 -4.801 -29.149 1.00 91.69 103 GLY A N 1
ATOM 790 C CA . GLY A 1 103 ? 21.916 -4.622 -30.137 1.00 91.69 103 GLY A CA 1
ATOM 791 C C . GLY A 1 103 ? 20.677 -3.890 -29.632 1.00 91.69 103 GLY A C 1
ATOM 792 O O . GLY A 1 103 ? 20.660 -3.315 -28.542 1.00 91.69 103 GLY A O 1
ATOM 793 N N . ILE A 1 104 ? 19.630 -3.929 -30.451 1.00 93.00 104 ILE A N 1
ATOM 794 C CA . ILE A 1 104 ? 18.332 -3.298 -30.228 1.00 93.00 104 ILE A CA 1
ATOM 795 C C . ILE A 1 104 ? 17.401 -4.293 -29.531 1.00 93.00 104 ILE A C 1
ATOM 797 O O . ILE A 1 104 ? 17.244 -5.442 -29.954 1.00 93.00 104 ILE A O 1
ATOM 801 N N . TRP A 1 105 ? 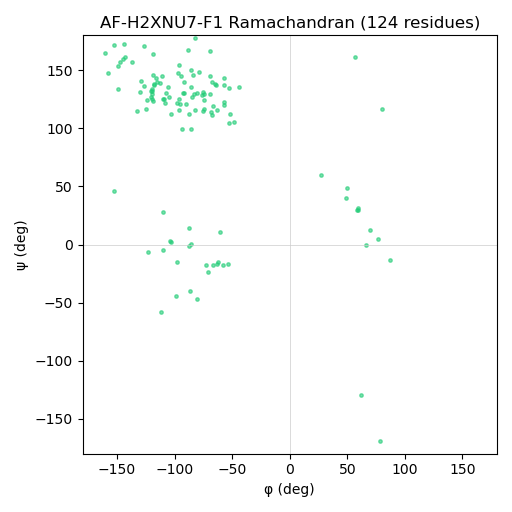16.767 -3.835 -28.455 1.00 95.19 105 TRP A N 1
ATOM 802 C CA . TRP A 1 105 ? 15.843 -4.610 -27.633 1.00 95.19 105 TRP A CA 1
ATOM 803 C C . TRP A 1 105 ? 14.455 -3.982 -27.660 1.00 95.19 105 TRP A C 1
ATOM 805 O O . TRP A 1 105 ? 14.327 -2.769 -27.546 1.00 95.19 105 TRP A O 1
ATOM 815 N N . SER A 1 106 ? 13.412 -4.801 -27.758 1.00 95.94 106 SER A N 1
ATOM 816 C CA . SER A 1 106 ? 12.023 -4.384 -27.572 1.00 95.94 106 SER A CA 1
ATOM 817 C C . SER A 1 106 ? 11.617 -4.655 -26.129 1.00 95.94 106 SER A C 1
ATOM 819 O O . SER A 1 106 ? 11.707 -5.792 -25.666 1.00 95.94 106 SER A O 1
ATOM 821 N N . CYS A 1 107 ? 11.215 -3.611 -25.414 1.00 96.12 107 CYS A N 1
ATOM 822 C CA . CYS A 1 107 ? 10.857 -3.651 -24.006 1.00 96.12 107 CYS A CA 1
ATOM 823 C C . CYS A 1 107 ? 9.375 -3.326 -23.801 1.00 96.12 107 CYS A C 1
ATOM 825 O O . CYS A 1 107 ? 8.852 -2.389 -24.403 1.00 96.12 107 CYS A O 1
ATOM 827 N N . THR A 1 108 ? 8.735 -4.056 -22.888 1.00 95.31 108 THR A N 1
ATOM 828 C CA . THR A 1 108 ? 7.340 -3.864 -22.480 1.00 95.31 108 THR A CA 1
ATOM 829 C C . THR A 1 108 ? 7.251 -3.795 -20.961 1.00 95.31 108 THR A C 1
ATOM 831 O O . THR A 1 108 ? 7.779 -4.668 -20.266 1.00 95.31 108 THR A O 1
ATOM 834 N N . CYS A 1 109 ? 6.552 -2.788 -20.437 1.00 90.69 109 CYS A N 1
ATOM 835 C CA . CYS A 1 109 ? 6.172 -2.747 -19.025 1.00 90.69 109 CYS A CA 1
ATOM 836 C C . CYS A 1 109 ? 4.835 -3.471 -18.831 1.00 90.69 109 CYS A C 1
ATOM 838 O O . CYS A 1 109 ? 3.808 -3.025 -19.342 1.00 90.69 109 CYS A O 1
ATOM 840 N N . ASN A 1 110 ? 4.829 -4.610 -18.137 1.00 85.62 110 ASN A N 1
ATOM 841 C CA . ASN A 1 110 ? 3.609 -5.398 -17.954 1.00 85.62 110 ASN A CA 1
ATOM 842 C C . ASN A 1 110 ? 2.802 -4.959 -16.719 1.00 85.62 110 ASN A C 1
ATOM 844 O O . ASN A 1 110 ? 3.305 -4.267 -15.839 1.00 85.62 110 ASN A O 1
ATOM 848 N N . ARG A 1 111 ? 1.552 -5.431 -16.611 1.00 79.62 111 ARG A N 1
ATOM 849 C CA . ARG A 1 111 ? 0.661 -5.136 -15.470 1.00 79.62 111 ARG A CA 1
ATOM 850 C C . ARG A 1 111 ? 1.179 -5.640 -14.114 1.00 79.62 111 ARG A C 1
ATOM 852 O O . ARG A 1 111 ? 0.696 -5.193 -13.086 1.00 79.62 111 ARG A O 1
ATOM 859 N N . SER A 1 112 ? 2.168 -6.535 -14.102 1.00 79.62 112 SER A N 1
ATOM 860 C CA . SER A 1 112 ? 2.855 -7.000 -12.889 1.00 79.62 112 SER A CA 1
ATOM 861 C C . SER A 1 112 ? 4.043 -6.111 -12.491 1.00 79.62 112 SER A C 1
ATOM 863 O O . SER A 1 112 ? 4.870 -6.545 -11.691 1.00 79.62 112 SER A O 1
ATOM 865 N N . LEU A 1 113 ? 4.160 -4.907 -13.070 1.00 80.94 113 LEU A N 1
ATOM 866 C CA . LEU A 1 113 ? 5.245 -3.944 -12.842 1.00 80.94 113 LEU A CA 1
ATOM 867 C C . LEU A 1 113 ? 6.638 -4.499 -13.175 1.00 80.94 113 LEU A C 1
ATOM 869 O O . LEU A 1 113 ? 7.644 -4.109 -12.583 1.00 80.94 113 LEU A O 1
ATOM 873 N N . ARG A 1 114 ? 6.711 -5.424 -14.139 1.00 82.94 114 ARG A N 1
ATOM 874 C CA . ARG A 1 114 ? 7.970 -5.981 -14.639 1.00 82.94 114 ARG A CA 1
ATOM 875 C C . ARG A 1 114 ? 8.268 -5.451 -16.031 1.00 82.94 114 ARG A C 1
ATOM 877 O O . ARG A 1 114 ? 7.432 -5.536 -16.932 1.00 82.94 114 ARG A O 1
ATOM 884 N N . LEU A 1 115 ? 9.497 -4.973 -16.206 1.00 88.44 115 LEU A N 1
ATOM 885 C CA . LEU A 1 115 ? 10.040 -4.651 -17.516 1.00 88.44 115 LEU A CA 1
ATOM 886 C C . LEU A 1 115 ? 10.566 -5.932 -18.171 1.00 88.44 115 LEU A C 1
ATOM 888 O O . LEU A 1 115 ? 11.508 -6.551 -17.676 1.00 88.44 115 LEU A O 1
ATOM 892 N N . ILE A 1 116 ? 9.958 -6.331 -19.284 1.00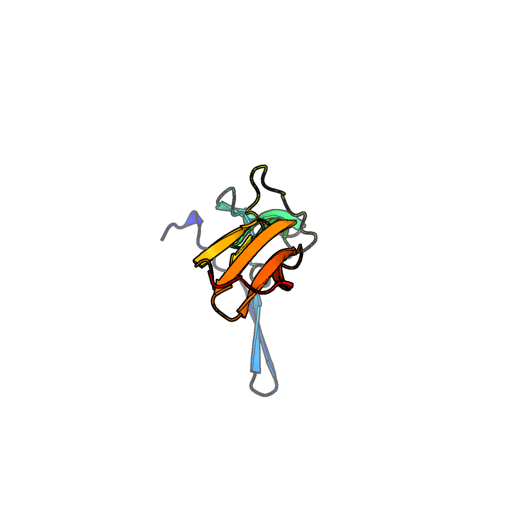 93.44 116 ILE A N 1
ATOM 893 C CA . ILE A 1 116 ? 10.375 -7.490 -20.075 1.00 93.44 116 ILE A CA 1
ATOM 894 C C . ILE A 1 116 ? 10.995 -6.966 -21.359 1.00 93.44 116 ILE A C 1
ATOM 896 O O . ILE A 1 116 ? 10.322 -6.270 -22.110 1.00 93.44 116 ILE A O 1
ATOM 900 N N . CYS A 1 117 ? 12.248 -7.319 -21.632 1.00 94.12 117 CYS A N 1
ATOM 901 C CA . CYS A 1 117 ? 12.930 -6.925 -22.861 1.00 94.12 117 CYS A CA 1
ATOM 902 C C . CYS A 1 117 ? 13.344 -8.155 -23.665 1.00 94.12 117 CYS A C 1
ATOM 904 O O . CYS A 1 117 ? 13.933 -9.086 -23.117 1.00 94.12 117 CYS A O 1
ATOM 906 N N . ARG A 1 118 ? 13.075 -8.136 -24.970 1.00 94.75 118 ARG A N 1
ATOM 907 C CA . ARG A 1 118 ? 13.450 -9.180 -25.927 1.00 94.75 118 ARG A CA 1
ATOM 908 C C . ARG A 1 118 ? 14.391 -8.606 -26.975 1.00 94.75 118 ARG A C 1
ATOM 910 O O . ARG A 1 118 ? 14.183 -7.491 -27.448 1.00 94.75 118 ARG A O 1
ATOM 917 N N . TYR A 1 119 ? 15.426 -9.363 -27.315 1.00 93.69 119 TYR A N 1
ATOM 918 C CA . TYR A 1 119 ? 16.343 -9.001 -28.388 1.00 93.69 119 TYR A CA 1
ATOM 919 C C . TYR A 1 119 ? 15.601 -8.973 -29.729 1.00 93.69 119 TYR A C 1
ATOM 921 O O . TYR A 1 119 ? 14.787 -9.857 -29.994 1.00 93.69 119 TYR A O 1
ATOM 929 N N . VAL A 1 120 ? 15.875 -7.956 -30.547 1.00 93.44 120 VAL A N 1
ATOM 930 C CA . VAL A 1 120 ? 15.269 -7.787 -31.875 1.00 93.44 120 VAL A CA 1
ATOM 931 C C . VAL A 1 120 ? 16.320 -7.980 -32.959 1.00 93.44 120 VAL A C 1
ATOM 933 O O . VAL A 1 120 ? 16.171 -8.845 -33.816 1.00 93.44 120 VAL A O 1
ATOM 936 N N . SER A 1 121 ? 17.386 -7.182 -32.926 1.00 88.75 121 SER A N 1
ATOM 937 C CA . SER A 1 121 ? 18.423 -7.189 -33.959 1.00 88.75 121 SER A CA 1
ATOM 938 C C . SER A 1 121 ? 19.719 -6.568 -33.448 1.00 88.75 121 SER A C 1
ATOM 940 O O . SER A 1 121 ? 19.738 -5.870 -32.435 1.00 88.75 121 SER A O 1
ATOM 942 N N . SER A 1 122 ? 20.825 -6.776 -34.158 1.00 82.69 122 SER A N 1
ATOM 943 C CA . SER A 1 122 ? 22.078 -6.064 -33.900 1.00 82.69 122 SER A CA 1
ATOM 944 C C . SER A 1 122 ? 21.922 -4.582 -34.245 1.00 82.69 122 SER A C 1
ATOM 946 O O . SER A 1 122 ? 21.322 -4.243 -35.267 1.00 82.69 122 SER A O 1
ATOM 948 N N . SER A 1 123 ? 22.485 -3.700 -33.423 1.00 70.44 123 SER A N 1
ATOM 949 C CA . SER A 1 123 ? 22.738 -2.309 -33.795 1.00 70.44 123 SER A CA 1
ATOM 950 C C . SER A 1 123 ? 23.827 -2.353 -34.865 1.00 70.44 123 SER A C 1
ATOM 952 O O . SER A 1 123 ? 24.927 -2.856 -34.635 1.00 70.44 123 SER A O 1
ATOM 954 N N . ARG A 1 124 ? 23.494 -1.963 -36.097 1.00 59.22 124 ARG A N 1
ATOM 955 C CA . ARG A 1 124 ? 24.498 -1.879 -37.161 1.00 59.22 124 ARG A CA 1
ATOM 956 C C . ARG A 1 124 ? 25.515 -0.814 -36.751 1.00 59.22 124 ARG A C 1
ATOM 958 O O . ARG A 1 124 ? 25.146 0.348 -36.632 1.00 59.22 124 ARG A O 1
ATOM 965 N N . GLN A 1 125 ? 26.766 -1.217 -36.538 1.00 54.09 125 GLN A N 1
ATOM 966 C CA . GLN A 1 125 ? 27.898 -0.299 -36.628 1.00 54.09 125 GLN A CA 1
ATOM 967 C C . GLN A 1 125 ? 28.021 0.101 -38.100 1.00 54.09 125 GLN A C 1
ATOM 969 O O . GLN A 1 125 ? 28.270 -0.757 -38.948 1.00 54.09 125 GLN A O 1
ATOM 974 N N . GLY A 1 126 ? 27.736 1.368 -38.388 1.00 49.94 126 GLY A N 1
ATOM 975 C CA . GLY A 1 126 ? 28.257 2.075 -39.553 1.00 49.94 126 GLY A CA 1
ATOM 976 C C . GLY A 1 126 ? 29.411 2.939 -39.088 1.00 49.94 126 GLY A C 1
ATOM 977 O O . GLY A 1 126 ? 29.245 3.553 -38.009 1.00 49.94 126 GLY A O 1
#

Solvent-accessible surface area (backbone atoms only — not comparable to full-atom values): 7547 Å² total; per-residue (Å²): 133,65,72,81,78,60,85,87,67,53,66,52,72,48,76,57,97,92,44,77,49,75,43,39,66,68,30,54,29,69,18,66,82,78,60,43,79,37,52,66,73,36,77,38,37,46,73,55,101,87,50,43,27,43,24,27,21,63,29,15,83,77,38,63,43,83,63,44,72,50,78,46,102,76,42,85,65,56,48,15,76,39,82,88,76,73,40,76,40,48,49,76,43,71,49,78,45,78,56,60,98,78,8,29,27,44,32,34,18,38,93,82,56,44,69,47,71,44,85,73,46,76,56,80,87,126

Sequence (126 aa):
MDPALTINGTYSCSCSGGMMRCSAIDIPCCDTETGQWVNRDEKFFVMSNSFSAKCVCQRGRQRYSHCISLETPGGQQGRCYDSRGSRHVDVGSNFQQDRGYRGIWSCTCNRSLRLICRYVSSSRQG

Radius of gyration: 23.13 Å; Cα contacts (8 Å, |Δi|>4): 250; chains: 1; bounding box: 45×37×65 Å

Nearest PDB structures (foldseek):
  3ejh-assembly2_B  TM=4.233E-01  e=2.983E-03  Homo sapiens
  2rky-assembly2_C  TM=4.255E-01  e=4.127E-03  Homo sapiens
  1qgb-assembly1_A  TM=3.723E-01  e=3.324E-03  Homo sapiens
  2rl0-assembly5_I  TM=3.465E-01  e=1.121E-01  Homo sapiens
  2ec3-assembly1_A  TM=5.479E-01  e=9.248E-01  Homo sapiens

pLDDT: mean 80.85, std 13.44, range [38.28, 96.12]